Protein AF-A0A7S0TCK1-F1 (afdb_monomer_lite)

Secondary structure (DSSP, 8-state):
-HHHHHHHHHHHHHHHHHHHHHHHHHHHH-GGGGGGSPPHHHHHHHHHHHHHH--TTHHHHHHHHHHHHHHHHHTT-GGG---HHHHHHHHHHHHHHT-TTHHHHHHHHHHHHHHHHHHS--GGGPPPHHHHHHHH--

InterPro domains:
  IPR011990 Tetratricopeptide-like helical domain superfamily [G3DSA:1.25.40.10] (6-138)

Structure (mmCIF, N/CA/C/O backbone):
data_AF-A0A7S0TCK1-F1
#
_entry.id   AF-A0A7S0TCK1-F1
#
loop_
_atom_site.group_PDB
_atom_site.id
_atom_site.type_symbol
_atom_site.label_atom_id
_atom_site.label_alt_id
_atom_site.label_comp_id
_atom_site.label_asym_id
_atom_site.label_entity_id
_atom_site.label_seq_id
_atom_site.pdbx_PDB_ins_code
_atom_site.Cartn_x
_atom_site.Cartn_y
_atom_site.Cartn_z
_atom_site.occupancy
_atom_site.B_iso_or_equiv
_atom_site.auth_seq_id
_atom_site.auth_comp_id
_atom_site.auth_asym_id
_atom_site.auth_atom_id
_atom_site.pdbx_PDB_model_num
ATOM 1 N N . VAL A 1 1 ? -27.713 -9.469 -0.035 1.00 51.41 1 VAL A N 1
ATOM 2 C CA . VAL A 1 1 ? -26.956 -9.209 -1.292 1.00 51.41 1 VAL A CA 1
ATOM 3 C C . VAL A 1 1 ? -25.581 -8.540 -1.059 1.00 51.41 1 VAL A C 1
ATOM 5 O O . VAL A 1 1 ? -24.921 -8.170 -2.016 1.00 51.41 1 VAL A O 1
ATOM 8 N N . ALA A 1 2 ? -25.085 -8.403 0.183 1.00 48.12 2 ALA A N 1
ATOM 9 C CA . ALA A 1 2 ? -23.776 -7.771 0.441 1.00 48.12 2 ALA A CA 1
ATOM 10 C C . ALA A 1 2 ? -22.566 -8.713 0.235 1.00 48.12 2 ALA A C 1
ATOM 12 O O . ALA A 1 2 ? -21.489 -8.255 -0.130 1.00 48.12 2 ALA A O 1
ATOM 13 N N . TRP A 1 3 ? -22.756 -10.026 0.412 1.00 53.38 3 TRP A N 1
ATOM 14 C CA . TRP A 1 3 ? -21.682 -11.029 0.360 1.00 53.38 3 TRP A CA 1
ATOM 15 C C . TRP A 1 3 ? -21.070 -11.244 -1.033 1.00 53.38 3 TRP A C 1
ATOM 17 O O . TRP A 1 3 ? -19.896 -11.586 -1.134 1.00 53.38 3 TRP A O 1
ATOM 27 N N . THR A 1 4 ? -21.832 -11.014 -2.106 1.00 59.44 4 THR A N 1
ATOM 28 C CA . THR A 1 4 ? -21.348 -11.182 -3.487 1.00 59.44 4 THR A CA 1
ATOM 29 C C . THR A 1 4 ? -20.381 -10.067 -3.879 1.00 59.44 4 THR A C 1
ATOM 31 O O . THR A 1 4 ? -19.277 -10.348 -4.330 1.00 59.44 4 THR A O 1
ATOM 34 N N . LYS A 1 5 ? -20.721 -8.808 -3.565 1.00 65.69 5 LYS A N 1
ATOM 35 C CA . LYS A 1 5 ? -19.874 -7.643 -3.875 1.00 65.69 5 LYS A CA 1
ATOM 36 C C . LYS A 1 5 ? -18.496 -7.702 -3.210 1.00 65.69 5 LYS A C 1
ATOM 38 O O . LYS A 1 5 ? -17.513 -7.343 -3.847 1.00 65.69 5 LYS A O 1
ATOM 43 N N . THR A 1 6 ? -18.408 -8.156 -1.957 1.00 68.25 6 THR A N 1
ATOM 44 C CA . THR A 1 6 ? -17.116 -8.272 -1.255 1.00 68.25 6 THR A CA 1
ATOM 45 C C . THR A 1 6 ? -16.250 -9.376 -1.859 1.00 68.25 6 THR A C 1
ATOM 47 O O . THR A 1 6 ? -15.056 -9.180 -2.065 1.00 68.25 6 THR A O 1
ATOM 50 N N . LYS A 1 7 ? -16.849 -10.527 -2.192 1.00 73.38 7 LYS A N 1
ATOM 51 C CA . LYS A 1 7 ? -16.124 -11.651 -2.794 1.00 73.38 7 LYS A CA 1
ATOM 52 C C . LYS A 1 7 ? -15.538 -11.271 -4.155 1.00 73.38 7 LYS A C 1
ATOM 54 O O . LYS A 1 7 ? -14.372 -11.558 -4.411 1.00 73.38 7 LYS A O 1
ATOM 59 N N . ASP A 1 8 ? -16.302 -10.547 -4.969 1.00 80.38 8 ASP A N 1
ATOM 60 C CA . ASP A 1 8 ? -15.846 -10.063 -6.276 1.00 80.38 8 ASP A CA 1
ATOM 61 C C . ASP A 1 8 ? -14.680 -9.066 -6.150 1.00 80.38 8 ASP A C 1
ATOM 63 O O . ASP A 1 8 ? -13.751 -9.092 -6.954 1.00 80.38 8 ASP A O 1
ATOM 67 N N . GLN A 1 9 ? -14.678 -8.217 -5.116 1.00 81.38 9 GLN A N 1
ATOM 68 C CA . GLN A 1 9 ? -13.601 -7.250 -4.864 1.00 81.38 9 GLN A CA 1
ATOM 69 C C . GLN A 1 9 ? -12.296 -7.909 -4.402 1.00 81.38 9 GLN A C 1
ATOM 71 O O . GLN A 1 9 ? -11.219 -7.456 -4.790 1.00 81.38 9 GLN A O 1
ATOM 76 N N . ILE A 1 10 ? -12.377 -8.979 -3.606 1.00 84.25 10 ILE A N 1
ATOM 77 C CA . ILE A 1 10 ? -11.204 -9.767 -3.199 1.00 84.25 10 ILE A CA 1
ATOM 78 C C . ILE A 1 10 ? -10.579 -10.437 -4.421 1.00 84.25 10 ILE A C 1
ATOM 80 O O . ILE A 1 10 ? -9.390 -10.259 -4.679 1.00 84.25 10 ILE A O 1
ATOM 84 N N . VAL A 1 11 ? -11.396 -11.123 -5.226 1.00 86.69 11 VAL A N 1
ATOM 85 C CA . VAL A 1 11 ? -10.931 -11.777 -6.457 1.00 86.69 11 VAL A CA 1
ATOM 86 C C . VAL A 1 11 ? -10.339 -10.751 -7.426 1.00 86.69 11 VAL A C 1
ATOM 88 O O . VAL A 1 11 ? -9.285 -10.989 -8.010 1.00 86.69 11 VAL A O 1
ATOM 91 N N . ALA A 1 12 ? -10.959 -9.577 -7.566 1.00 86.75 12 ALA A N 1
ATOM 92 C CA . ALA A 1 12 ? -10.430 -8.509 -8.409 1.00 86.75 12 ALA A CA 1
ATOM 93 C C . ALA A 1 12 ? -9.050 -8.009 -7.943 1.00 86.75 12 ALA A C 1
ATOM 95 O O . ALA A 1 12 ? -8.183 -7.756 -8.783 1.00 86.75 12 ALA A O 1
ATOM 96 N N . ALA A 1 13 ? -8.819 -7.886 -6.632 1.00 88.31 13 ALA A N 1
ATOM 97 C CA . ALA A 1 13 ? -7.524 -7.477 -6.088 1.00 88.31 13 ALA A CA 1
ATOM 98 C C . ALA A 1 13 ? -6.433 -8.527 -6.340 1.00 88.31 13 ALA A C 1
ATOM 100 O O . ALA A 1 13 ? -5.355 -8.186 -6.827 1.00 88.31 13 ALA A O 1
ATOM 101 N N . GLU A 1 14 ? -6.733 -9.807 -6.112 1.00 89.25 14 GLU A N 1
ATOM 102 C CA . GLU A 1 14 ? -5.805 -10.906 -6.402 1.00 89.25 14 GLU A CA 1
ATOM 103 C C . GLU A 1 14 ? -5.458 -10.995 -7.890 1.00 89.25 14 GLU A C 1
ATOM 105 O O . GLU A 1 14 ? -4.298 -11.189 -8.254 1.00 89.25 14 GLU A O 1
ATOM 110 N N . MET A 1 15 ? -6.446 -10.826 -8.770 1.00 87.88 15 MET A N 1
ATOM 111 C CA . MET A 1 15 ? -6.217 -10.822 -10.215 1.00 87.88 15 MET A CA 1
ATOM 112 C C . MET A 1 15 ? -5.370 -9.626 -10.646 1.00 87.88 15 MET A C 1
ATOM 114 O O . MET A 1 15 ? -4.461 -9.784 -11.458 1.00 87.88 15 MET A O 1
ATOM 118 N N . SER A 1 16 ? -5.618 -8.448 -10.072 1.00 88.50 16 SER A N 1
ATOM 119 C CA . SER A 1 16 ? -4.821 -7.247 -10.344 1.00 88.50 16 SER A CA 1
ATOM 120 C C . SER A 1 16 ? -3.358 -7.445 -9.933 1.00 88.50 16 SER A C 1
ATOM 122 O O . SER A 1 16 ? -2.459 -7.100 -10.697 1.00 88.50 16 SER A O 1
ATOM 124 N N . GLN A 1 17 ? -3.117 -8.073 -8.777 1.00 87.88 17 GLN A N 1
ATOM 125 C CA . GLN A 1 17 ? -1.775 -8.446 -8.329 1.00 87.88 17 GLN A CA 1
ATOM 126 C C . GLN A 1 17 ? -1.105 -9.425 -9.301 1.00 87.88 17 GLN A C 1
ATOM 128 O O . GLN A 1 17 ? 0.012 -9.179 -9.739 1.00 87.88 17 GLN A O 1
ATOM 133 N N . LYS A 1 18 ? -1.800 -10.494 -9.711 1.00 89.50 18 LYS A N 1
ATOM 134 C CA . LYS A 1 18 ? -1.259 -11.477 -10.667 1.00 89.50 18 LYS A CA 1
ATOM 135 C C . LYS A 1 18 ? -0.876 -10.850 -12.005 1.00 89.50 18 LYS A C 1
ATOM 137 O O . LYS A 1 18 ? 0.119 -11.249 -12.604 1.00 89.50 18 LYS A O 1
ATOM 142 N N . VAL A 1 19 ? -1.665 -9.889 -12.487 1.00 88.75 19 VAL A N 1
ATOM 143 C CA . VAL A 1 19 ? -1.348 -9.152 -13.718 1.00 88.75 19 VAL A CA 1
ATOM 144 C C . VAL A 1 19 ? -0.067 -8.341 -13.537 1.00 88.75 19 VAL A C 1
ATOM 146 O O . VAL A 1 19 ? 0.794 -8.388 -14.411 1.00 88.75 19 VAL A O 1
ATOM 149 N N . LEU A 1 20 ? 0.092 -7.656 -12.402 1.00 87.25 20 LEU A N 1
ATOM 150 C CA . LEU A 1 2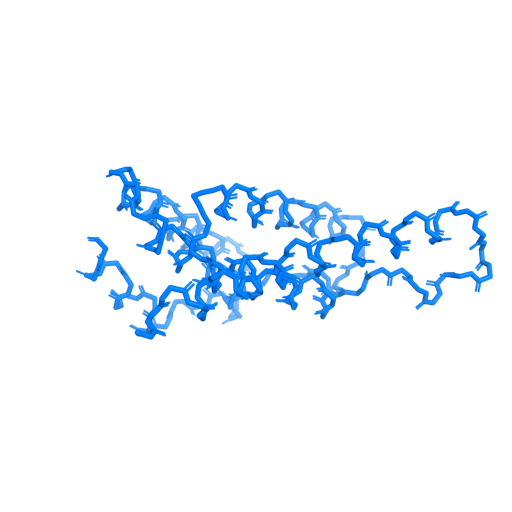0 ? 1.305 -6.900 -12.091 1.00 87.25 20 LEU A CA 1
ATOM 151 C C . LEU A 1 20 ? 2.537 -7.810 -12.014 1.00 87.25 20 LEU A C 1
ATOM 153 O O . LEU A 1 20 ? 3.539 -7.536 -12.669 1.00 87.25 20 LEU A O 1
ATOM 157 N N . ASP A 1 21 ? 2.434 -8.929 -11.298 1.00 87.75 21 ASP A N 1
ATOM 158 C CA . ASP A 1 21 ? 3.519 -9.906 -11.169 1.00 87.75 21 ASP A CA 1
ATOM 159 C C . ASP A 1 21 ? 3.911 -10.471 -12.544 1.00 87.75 21 ASP A C 1
ATOM 161 O O . ASP A 1 21 ? 5.092 -10.629 -12.858 1.00 87.75 21 ASP A O 1
ATOM 165 N N . ARG A 1 22 ? 2.921 -10.716 -13.415 1.00 86.81 22 ARG A N 1
ATOM 166 C CA . ARG A 1 22 ? 3.165 -11.178 -14.783 1.00 86.81 22 ARG A CA 1
ATOM 167 C C . ARG A 1 22 ? 3.838 -10.115 -15.647 1.00 86.81 22 ARG A C 1
ATOM 169 O O . ARG A 1 22 ? 4.690 -10.468 -16.456 1.00 86.81 22 ARG A O 1
ATOM 176 N N . MET A 1 23 ? 3.482 -8.841 -15.486 1.00 84.75 23 MET A N 1
ATOM 177 C CA . MET A 1 23 ? 4.153 -7.734 -16.176 1.00 84.75 23 MET A CA 1
ATOM 178 C C . MET A 1 23 ? 5.625 -7.632 -15.760 1.00 84.75 23 MET A C 1
ATOM 180 O O . MET A 1 23 ? 6.488 -7.500 -16.626 1.00 84.75 23 MET A O 1
ATOM 184 N N . VAL A 1 24 ? 5.925 -7.774 -14.464 1.00 85.00 24 VAL A N 1
ATOM 185 C CA . VAL A 1 24 ? 7.307 -7.806 -13.954 1.00 85.00 24 VAL A CA 1
ATOM 186 C C . VAL A 1 24 ? 8.081 -8.990 -14.543 1.00 85.00 24 VAL A C 1
ATOM 188 O O . VAL A 1 24 ? 9.149 -8.797 -15.120 1.00 85.00 24 VAL A O 1
ATOM 191 N N . ASP A 1 25 ? 7.528 -10.201 -14.464 1.00 86.69 25 ASP A N 1
ATOM 192 C CA . ASP A 1 25 ? 8.153 -11.427 -14.982 1.00 86.69 25 ASP A CA 1
ATOM 193 C C . ASP A 1 25 ? 8.446 -11.342 -16.488 1.00 86.69 25 ASP A C 1
ATOM 195 O O . ASP A 1 25 ? 9.548 -11.669 -16.923 1.00 86.69 25 ASP A O 1
ATOM 199 N N . LEU A 1 26 ? 7.502 -10.845 -17.293 1.00 83.62 26 LEU A N 1
ATOM 200 C CA . LEU A 1 26 ? 7.714 -10.664 -18.732 1.00 83.62 26 LEU A CA 1
ATOM 201 C C . LEU A 1 26 ? 8.773 -9.600 -19.035 1.00 83.62 26 LEU A C 1
ATOM 203 O O . LEU A 1 26 ? 9.569 -9.794 -19.950 1.00 83.62 26 LEU A O 1
ATOM 207 N N . SER A 1 27 ? 8.816 -8.517 -18.254 1.00 81.75 27 SER A N 1
ATOM 208 C CA . SER A 1 27 ? 9.802 -7.449 -18.441 1.00 81.75 27 SER A CA 1
ATOM 209 C C . SER A 1 27 ? 11.242 -7.900 -18.170 1.00 81.75 27 SER A C 1
ATOM 211 O O . SER A 1 27 ? 12.163 -7.380 -18.789 1.00 81.75 27 SER A O 1
ATOM 213 N N . HIS A 1 28 ? 11.443 -8.884 -17.287 1.00 77.88 28 HIS A N 1
ATOM 214 C CA . HIS A 1 28 ? 12.767 -9.440 -16.992 1.00 77.88 28 HIS A CA 1
ATOM 215 C C . HIS A 1 28 ? 13.213 -10.531 -17.975 1.00 77.88 28 HIS A C 1
ATOM 217 O O . HIS A 1 28 ? 14.402 -10.832 -18.045 1.00 77.88 28 HIS A O 1
ATOM 223 N N . ARG A 1 29 ? 12.282 -11.150 -18.712 1.00 80.88 29 ARG A N 1
ATOM 224 C CA . ARG A 1 29 ? 12.586 -12.258 -19.632 1.00 80.88 29 ARG A CA 1
ATOM 225 C C . ARG A 1 29 ? 13.106 -11.802 -20.989 1.00 80.88 29 ARG A C 1
ATOM 227 O O . ARG A 1 29 ? 13.919 -12.510 -21.573 1.00 80.88 29 ARG A O 1
ATOM 234 N N . ASP A 1 30 ? 12.610 -10.682 -21.508 1.00 74.69 30 ASP A N 1
ATOM 235 C CA . ASP A 1 30 ? 12.930 -10.228 -22.863 1.00 74.69 30 ASP A CA 1
ATOM 236 C C . ASP A 1 30 ? 12.980 -8.697 -22.926 1.00 74.69 30 ASP A C 1
ATOM 238 O O . ASP A 1 30 ? 12.031 -8.007 -22.542 1.00 74.69 30 ASP A O 1
ATOM 242 N N . ASP A 1 31 ? 14.077 -8.161 -23.464 1.00 72.44 31 ASP A N 1
ATOM 243 C CA . ASP A 1 31 ? 14.282 -6.720 -23.650 1.00 72.44 31 ASP A CA 1
ATOM 244 C C . ASP A 1 31 ? 13.262 -6.121 -24.646 1.00 72.44 31 ASP A C 1
ATOM 246 O O . ASP A 1 31 ? 12.956 -4.925 -24.592 1.00 72.44 31 ASP A O 1
ATOM 250 N N . SER A 1 32 ? 12.648 -6.959 -25.494 1.00 72.12 32 SER A N 1
ATOM 251 C CA . SER A 1 32 ? 11.537 -6.601 -26.390 1.00 72.12 32 SER A CA 1
ATOM 252 C C . SER A 1 32 ? 10.282 -6.148 -25.629 1.00 72.12 32 SER A C 1
ATOM 254 O O . SER A 1 32 ? 9.468 -5.385 -26.155 1.00 72.12 32 SER A O 1
ATOM 256 N N . TYR A 1 33 ? 10.134 -6.568 -24.367 1.00 66.88 33 TYR A N 1
ATOM 257 C CA . TYR A 1 33 ? 9.024 -6.210 -23.481 1.00 66.88 33 TYR A CA 1
ATOM 258 C C . TYR A 1 33 ? 9.378 -5.109 -22.480 1.00 66.88 33 TYR A C 1
ATOM 260 O O . TYR A 1 33 ? 8.633 -4.894 -21.525 1.00 66.88 33 TYR A O 1
ATOM 268 N N . ARG A 1 34 ? 10.445 -4.330 -22.706 1.00 64.62 34 ARG A N 1
ATOM 269 C CA . ARG A 1 34 ? 10.753 -3.141 -21.883 1.00 64.62 34 ARG A CA 1
ATOM 270 C C . ARG A 1 34 ? 9.568 -2.186 -21.718 1.00 64.62 34 ARG A C 1
ATOM 272 O O . ARG A 1 34 ? 9.406 -1.590 -20.658 1.00 64.62 34 ARG A O 1
ATOM 279 N N . ASN A 1 35 ? 8.703 -2.093 -22.729 1.00 68.56 35 ASN A N 1
ATOM 280 C CA . ASN A 1 35 ? 7.483 -1.278 -22.691 1.00 68.56 35 ASN A CA 1
ATOM 281 C C . ASN A 1 35 ? 6.366 -1.855 -21.797 1.00 68.56 35 ASN A C 1
ATOM 283 O O . ASN A 1 35 ? 5.407 -1.148 -21.501 1.00 68.56 35 ASN A O 1
ATOM 287 N N . LEU A 1 36 ? 6.465 -3.123 -21.384 1.00 71.75 36 LEU A N 1
ATOM 288 C CA . LEU A 1 36 ? 5.550 -3.783 -20.444 1.00 71.75 36 LEU A CA 1
ATOM 289 C C . LEU A 1 36 ? 6.019 -3.682 -18.988 1.00 71.75 36 LEU A C 1
ATOM 291 O O . LEU A 1 36 ? 5.330 -4.196 -18.104 1.00 71.75 36 LEU A O 1
ATOM 295 N N . ARG A 1 37 ? 7.158 -3.026 -18.718 1.00 75.38 37 ARG A N 1
ATOM 296 C CA . ARG A 1 37 ? 7.583 -2.739 -17.346 1.00 75.38 37 ARG A CA 1
ATOM 297 C C . ARG A 1 37 ? 6.441 -2.007 -16.623 1.00 75.38 37 ARG A C 1
ATOM 299 O O . ARG A 1 37 ? 5.921 -1.034 -17.176 1.00 75.38 37 ARG A O 1
ATOM 306 N N . PRO A 1 38 ? 6.031 -2.455 -15.423 1.00 78.31 38 PRO A N 1
ATOM 307 C CA . PRO A 1 38 ? 4.940 -1.806 -14.720 1.00 78.31 38 PRO A CA 1
ATOM 308 C C . PRO A 1 38 ? 5.255 -0.339 -14.466 1.00 78.31 38 PRO A C 1
ATOM 310 O O . PRO A 1 38 ? 6.315 -0.002 -13.943 1.00 78.31 38 PRO A O 1
ATOM 313 N N . ASP A 1 39 ? 4.321 0.525 -14.844 1.00 82.62 39 ASP A N 1
ATOM 314 C CA . ASP A 1 39 ? 4.403 1.951 -14.583 1.00 82.62 39 ASP A CA 1
ATOM 315 C C . ASP A 1 39 ? 3.745 2.295 -13.241 1.00 82.62 39 ASP A C 1
ATOM 317 O O . ASP A 1 39 ? 3.057 1.482 -12.616 1.00 82.62 39 ASP A O 1
ATOM 321 N N . ALA A 1 40 ? 3.917 3.541 -12.799 1.00 83.88 40 ALA A N 1
ATOM 322 C CA . ALA A 1 40 ? 3.286 4.026 -11.575 1.00 83.88 40 ALA A CA 1
ATOM 323 C C . ALA A 1 40 ? 1.757 3.841 -11.582 1.00 83.88 40 ALA A C 1
ATOM 325 O O . ALA A 1 40 ? 1.164 3.544 -10.548 1.00 83.88 40 ALA A O 1
ATOM 326 N N . LYS A 1 41 ? 1.117 3.942 -12.757 1.00 84.12 41 LYS A N 1
ATOM 327 C CA . LYS A 1 41 ? -0.333 3.759 -12.903 1.00 84.12 41 LYS A CA 1
ATOM 328 C C . LYS A 1 41 ? -0.760 2.310 -12.675 1.00 84.12 41 LYS A C 1
ATOM 330 O O . LYS A 1 41 ? -1.837 2.089 -12.124 1.00 84.12 41 LYS A O 1
ATOM 335 N N . ALA A 1 42 ? 0.031 1.330 -13.107 1.00 86.12 42 ALA A N 1
ATOM 336 C CA . ALA A 1 42 ? -0.228 -0.082 -12.858 1.00 86.12 42 ALA A CA 1
ATOM 337 C C . ALA A 1 42 ? -0.236 -0.355 -11.351 1.00 86.12 42 ALA A C 1
ATOM 339 O O . ALA A 1 42 ? -1.222 -0.886 -10.840 1.00 86.12 42 ALA A O 1
ATOM 340 N N . TYR A 1 43 ? 0.786 0.114 -10.630 1.00 87.88 43 TYR A N 1
ATOM 341 C CA . TYR A 1 43 ? 0.831 0.031 -9.168 1.00 87.88 43 TYR A CA 1
ATOM 342 C C . TYR A 1 43 ? -0.355 0.737 -8.504 1.00 87.88 43 TYR A C 1
ATOM 344 O O . TYR A 1 43 ? -1.029 0.136 -7.668 1.00 87.88 43 TYR A O 1
ATOM 352 N N . ASP A 1 44 ? -0.671 1.969 -8.917 1.00 88.06 44 ASP A N 1
ATOM 353 C CA . ASP A 1 44 ? -1.792 2.739 -8.363 1.00 88.06 44 ASP A CA 1
ATOM 354 C C . ASP A 1 44 ? -3.125 1.981 -8.496 1.00 88.06 44 ASP A C 1
ATOM 356 O O . ASP A 1 44 ? -3.941 1.972 -7.570 1.00 88.06 44 ASP A O 1
ATOM 360 N N . LYS A 1 45 ? -3.344 1.293 -9.625 1.00 88.81 45 LYS A N 1
ATOM 361 C CA . LYS A 1 45 ? -4.537 0.461 -9.834 1.00 88.81 45 LYS A CA 1
ATOM 362 C C . LYS A 1 45 ? -4.574 -0.749 -8.905 1.00 88.81 45 LYS A C 1
ATOM 364 O O . LYS A 1 45 ? -5.637 -1.039 -8.358 1.00 88.81 45 LYS A O 1
ATOM 369 N N . VAL A 1 46 ? -3.450 -1.442 -8.716 1.00 90.88 46 VAL A N 1
ATOM 370 C CA . VAL A 1 46 ? -3.380 -2.604 -7.815 1.00 90.88 46 VAL A CA 1
ATOM 371 C C . VAL A 1 46 ? -3.598 -2.176 -6.362 1.00 90.88 46 VAL A C 1
ATOM 373 O O . VAL A 1 46 ? -4.401 -2.788 -5.659 1.00 90.88 46 VAL A O 1
ATOM 376 N N . ILE A 1 47 ? -2.982 -1.073 -5.933 1.00 91.19 47 ILE A N 1
ATOM 377 C CA . ILE A 1 47 ? -3.184 -0.484 -4.601 1.00 91.19 47 ILE A CA 1
ATOM 378 C C . ILE A 1 47 ? -4.658 -0.118 -4.384 1.00 91.19 47 ILE A C 1
ATOM 380 O O . ILE A 1 47 ? -5.228 -0.430 -3.338 1.00 91.19 47 ILE A O 1
ATOM 384 N N . LEU A 1 48 ? -5.304 0.497 -5.379 1.00 90.38 48 LEU A N 1
ATOM 385 C CA . LEU A 1 48 ? -6.727 0.835 -5.314 1.00 90.38 48 LEU A CA 1
ATOM 386 C C . LEU A 1 48 ? -7.627 -0.409 -5.244 1.00 90.38 48 LEU A C 1
ATOM 388 O O . LEU A 1 48 ? -8.668 -0.384 -4.585 1.00 90.38 48 LEU A O 1
ATOM 392 N N . ALA A 1 49 ? -7.260 -1.491 -5.932 1.00 91.19 49 ALA A N 1
ATOM 393 C CA . ALA A 1 49 ? -7.994 -2.750 -5.863 1.00 91.19 49 ALA A CA 1
ATOM 394 C C . ALA A 1 49 ? -7.888 -3.368 -4.460 1.00 91.19 49 ALA A C 1
ATOM 396 O O . ALA A 1 49 ? -8.910 -3.728 -3.871 1.00 91.19 49 ALA A O 1
ATOM 397 N N . TRP A 1 50 ? -6.684 -3.399 -3.879 1.00 91.69 50 TRP A N 1
ATOM 398 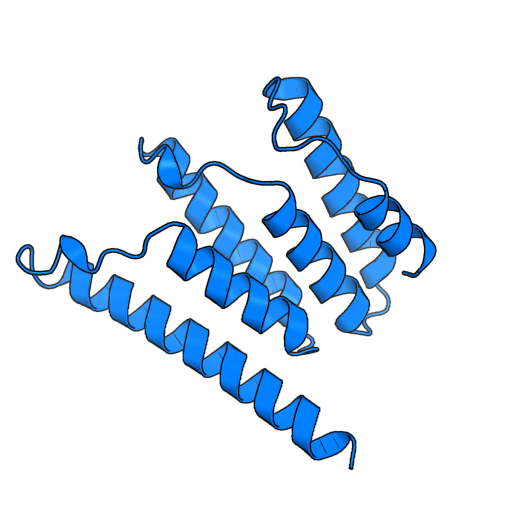C CA . TRP A 1 50 ? -6.466 -3.863 -2.507 1.00 91.69 50 TRP A CA 1
ATOM 399 C C . TRP A 1 50 ? -7.172 -2.989 -1.465 1.00 91.69 50 TRP A C 1
ATOM 401 O O . TRP A 1 50 ? -7.808 -3.526 -0.564 1.00 91.69 50 TRP A O 1
ATOM 411 N N . SER A 1 51 ? -7.172 -1.659 -1.606 1.00 90.62 51 SER A N 1
ATOM 412 C CA . SER A 1 51 ? -7.845 -0.774 -0.638 1.00 90.62 51 SER A CA 1
ATOM 413 C C . SER A 1 51 ? -9.368 -0.953 -0.612 1.00 90.62 51 SER A C 1
ATOM 415 O O . SER A 1 51 ? -10.040 -0.577 0.356 1.00 90.62 51 SER A O 1
ATOM 417 N N . ARG A 1 52 ? -9.937 -1.540 -1.670 1.00 88.31 52 ARG A N 1
ATOM 418 C CA . ARG A 1 52 ? -11.367 -1.849 -1.797 1.00 88.31 52 ARG A CA 1
ATOM 419 C C . ARG A 1 52 ? -11.716 -3.290 -1.444 1.00 88.31 52 ARG A C 1
ATOM 421 O O . ARG A 1 52 ? -12.889 -3.547 -1.198 1.00 88.31 52 ARG A O 1
ATOM 428 N N . SER A 1 53 ? -10.751 -4.206 -1.393 1.00 86.06 53 SER A N 1
ATOM 429 C CA . SER A 1 53 ? -11.018 -5.638 -1.214 1.00 86.06 53 SER A CA 1
ATOM 430 C C . SER A 1 53 ? -11.532 -6.007 0.176 1.00 86.06 53 SER A C 1
ATOM 432 O O . SER A 1 53 ? -12.113 -7.077 0.334 1.00 86.06 53 SER A O 1
ATOM 434 N N . ARG A 1 54 ? -11.331 -5.141 1.185 1.00 85.00 54 ARG A N 1
ATOM 435 C CA . ARG A 1 54 ? -11.609 -5.435 2.609 1.00 85.00 54 ARG A CA 1
ATOM 436 C C . ARG A 1 54 ? -10.908 -6.711 3.093 1.00 85.00 54 ARG A C 1
ATOM 438 O O . ARG A 1 54 ? -11.326 -7.326 4.070 1.00 85.00 54 ARG A O 1
ATOM 445 N N . HIS A 1 55 ? -9.867 -7.138 2.380 1.00 86.25 55 HIS A N 1
ATOM 446 C CA . HIS A 1 55 ? -9.116 -8.326 2.730 1.00 86.25 55 HIS A CA 1
ATOM 447 C C . HIS A 1 55 ? -8.251 -8.013 3.957 1.00 86.25 55 HIS A C 1
ATOM 449 O O . HIS A 1 55 ? -7.588 -6.973 3.956 1.00 86.25 55 HIS A O 1
ATOM 455 N N . PRO A 1 56 ? -8.187 -8.894 4.972 1.00 85.69 56 PRO A N 1
ATOM 456 C CA . PRO A 1 56 ? -7.384 -8.647 6.161 1.00 85.69 56 PRO A CA 1
ATOM 457 C C . PRO A 1 56 ? -5.943 -8.309 5.804 1.00 85.69 56 PRO A C 1
ATOM 459 O O . PRO A 1 56 ? -5.434 -7.327 6.314 1.00 85.69 56 PRO A O 1
ATOM 462 N N . SER A 1 57 ? -5.316 -9.055 4.889 1.00 88.12 57 SER A N 1
ATOM 463 C CA . SER A 1 57 ? -3.929 -8.837 4.433 1.00 88.12 57 SER A CA 1
ATOM 464 C C . SER A 1 57 ? -3.743 -7.727 3.383 1.00 88.12 57 SER A C 1
ATOM 466 O O . SER A 1 57 ? -2.676 -7.630 2.781 1.00 88.12 57 SER A O 1
ATOM 468 N N . ALA A 1 58 ? -4.785 -6.953 3.059 1.00 89.38 58 ALA A N 1
ATOM 469 C CA . ALA A 1 58 ? -4.671 -5.861 2.089 1.00 89.38 58 ALA A CA 1
ATOM 470 C C . ALA A 1 58 ? -3.649 -4.783 2.500 1.00 89.38 58 ALA A C 1
ATOM 472 O O . ALA A 1 58 ? -2.896 -4.355 1.622 1.00 89.38 58 ALA A O 1
ATOM 473 N N . PRO A 1 59 ? -3.573 -4.352 3.776 1.00 90.62 59 PRO A N 1
ATOM 474 C CA . PRO A 1 59 ? -2.623 -3.324 4.185 1.00 90.62 59 PRO A CA 1
ATOM 475 C C . PRO A 1 59 ? -1.168 -3.731 3.949 1.00 90.62 59 PRO A C 1
ATOM 477 O O . PRO A 1 59 ? -0.422 -2.972 3.336 1.00 90.62 59 PRO A O 1
ATOM 480 N N . GLU A 1 60 ? -0.783 -4.957 4.307 1.00 91.88 60 GLU A N 1
ATOM 481 C CA . GLU A 1 60 ? 0.589 -5.445 4.124 1.00 91.88 60 GLU A CA 1
ATOM 482 C C . GLU A 1 60 ? 0.946 -5.603 2.645 1.00 91.88 60 GLU A C 1
ATOM 484 O O . GLU A 1 60 ? 2.074 -5.336 2.228 1.00 91.88 60 GLU A O 1
ATOM 489 N N . ARG A 1 61 ? -0.023 -6.007 1.814 1.00 91.00 61 ARG A N 1
ATOM 490 C CA . ARG A 1 61 ? 0.161 -6.053 0.356 1.00 91.00 61 ARG A CA 1
ATOM 491 C C . ARG A 1 61 ? 0.421 -4.659 -0.202 1.00 91.00 61 ARG A C 1
ATOM 493 O O . ARG A 1 61 ? 1.336 -4.498 -1.003 1.00 91.00 61 ARG A O 1
ATOM 500 N N . ILE A 1 62 ? -0.345 -3.659 0.233 1.00 91.81 62 ILE A N 1
ATOM 501 C CA . ILE A 1 62 ? -0.153 -2.270 -0.195 1.00 91.81 62 ILE A CA 1
ATOM 502 C C . ILE A 1 62 ? 1.190 -1.730 0.304 1.00 91.81 62 ILE A C 1
ATOM 504 O O . ILE A 1 62 ? 1.907 -1.138 -0.494 1.00 91.81 62 ILE A O 1
ATOM 508 N N . GLN A 1 63 ? 1.567 -1.967 1.564 1.00 90.50 63 GLN A N 1
ATOM 509 C CA . GLN A 1 63 ? 2.870 -1.557 2.107 1.00 90.50 63 GLN A CA 1
ATOM 510 C C . GLN A 1 63 ? 4.026 -2.111 1.271 1.00 90.50 63 GLN A C 1
ATOM 512 O O . GLN A 1 63 ? 4.878 -1.346 0.832 1.00 90.50 63 GLN A O 1
ATOM 517 N N . ASN A 1 64 ? 4.001 -3.408 0.954 1.00 90.88 64 ASN A N 1
ATOM 518 C CA . ASN A 1 64 ? 5.028 -4.030 0.116 1.00 90.88 64 ASN A CA 1
ATOM 519 C C . ASN A 1 64 ? 5.106 -3.406 -1.286 1.00 90.88 64 ASN A C 1
ATOM 521 O O . ASN A 1 64 ? 6.203 -3.199 -1.805 1.00 90.88 64 ASN A O 1
ATOM 525 N N . LEU A 1 65 ? 3.959 -3.085 -1.898 1.00 90.19 65 LEU A N 1
ATOM 526 C CA . LEU A 1 65 ? 3.923 -2.399 -3.192 1.00 90.19 65 LEU A CA 1
ATOM 527 C C . LEU A 1 65 ? 4.510 -0.987 -3.098 1.00 90.19 65 LEU A C 1
ATOM 529 O O . LEU A 1 65 ? 5.250 -0.586 -3.989 1.00 90.19 65 LEU A O 1
ATOM 533 N N . LEU A 1 66 ? 4.220 -0.243 -2.028 1.00 88.44 66 LEU A N 1
ATOM 534 C CA . LEU A 1 66 ? 4.780 1.095 -1.822 1.00 88.44 66 LEU A CA 1
ATOM 535 C C . LEU A 1 66 ? 6.291 1.060 -1.626 1.00 88.44 66 LEU A C 1
ATOM 537 O O . LEU A 1 66 ? 6.987 1.821 -2.291 1.00 88.44 66 LEU A O 1
ATOM 541 N N . SER A 1 67 ? 6.799 0.140 -0.807 1.00 87.56 67 SER A N 1
ATOM 542 C CA . SER A 1 67 ? 8.243 -0.033 -0.628 1.00 87.56 67 SER A CA 1
ATOM 543 C C . SER A 1 67 ? 8.939 -0.402 -1.939 1.00 87.56 67 SER A C 1
ATOM 545 O O . SER A 1 67 ? 10.031 0.085 -2.215 1.00 87.56 67 SER A O 1
ATOM 547 N N . GLU A 1 68 ? 8.310 -1.219 -2.788 1.00 86.38 68 GLU A N 1
ATOM 548 C CA . GLU A 1 68 ? 8.846 -1.509 -4.120 1.00 86.38 68 GLU A CA 1
ATOM 549 C C . GLU A 1 68 ? 8.888 -0.258 -5.008 1.00 86.38 68 GLU A C 1
ATOM 551 O O . GLU A 1 68 ? 9.900 0.001 -5.655 1.00 86.38 68 GLU A O 1
ATOM 556 N N . MET A 1 69 ? 7.833 0.561 -5.003 1.00 85.50 69 MET A N 1
ATOM 557 C CA . MET A 1 69 ? 7.821 1.821 -5.752 1.00 85.50 69 MET A CA 1
ATOM 558 C C . MET A 1 69 ? 8.888 2.806 -5.259 1.00 85.50 69 MET A C 1
ATOM 560 O O . MET A 1 69 ? 9.528 3.461 -6.080 1.00 85.50 69 MET A O 1
ATOM 564 N N . GLU A 1 70 ? 9.106 2.905 -3.947 1.00 83.56 70 GLU A N 1
ATOM 565 C CA . GLU A 1 70 ? 10.160 3.743 -3.364 1.00 83.56 70 GLU A CA 1
ATOM 566 C C . GLU A 1 70 ? 11.549 3.282 -3.820 1.00 83.56 70 GLU A C 1
ATOM 568 O O . GLU A 1 70 ? 12.322 4.094 -4.327 1.00 83.56 70 GLU A O 1
ATOM 573 N N . ARG A 1 71 ? 11.824 1.969 -3.791 1.00 84.12 71 ARG A N 1
ATOM 574 C CA . ARG A 1 71 ? 13.078 1.407 -4.327 1.00 84.12 71 ARG A CA 1
ATOM 575 C C . ARG A 1 71 ? 13.287 1.743 -5.803 1.00 84.12 71 ARG A C 1
ATOM 577 O O . ARG A 1 71 ? 14.402 2.055 -6.215 1.00 84.12 71 ARG A O 1
ATOM 584 N N . GLN A 1 72 ? 12.228 1.692 -6.611 1.00 79.81 72 GLN A N 1
ATOM 585 C CA . GLN A 1 72 ? 12.315 2.038 -8.033 1.00 79.81 72 GLN A CA 1
ATOM 586 C C . GLN A 1 72 ? 12.512 3.542 -8.267 1.00 79.81 72 GLN A C 1
ATOM 588 O O . GLN A 1 72 ? 13.210 3.924 -9.208 1.00 79.81 72 GLN A O 1
ATOM 593 N N . ASN A 1 73 ? 11.952 4.389 -7.402 1.00 80.88 73 ASN A N 1
ATOM 594 C CA . ASN A 1 73 ? 12.202 5.827 -7.419 1.00 80.88 73 ASN A CA 1
ATOM 595 C C . ASN A 1 73 ? 13.670 6.144 -7.094 1.00 80.88 73 ASN A C 1
ATOM 597 O O . ASN A 1 73 ? 14.294 6.925 -7.812 1.00 80.88 73 ASN A O 1
ATOM 601 N N . ASP A 1 74 ? 14.238 5.491 -6.079 1.00 78.25 74 ASP A N 1
ATOM 602 C CA . ASP A 1 74 ? 15.642 5.664 -5.682 1.00 78.25 74 ASP A CA 1
ATOM 603 C C . ASP A 1 74 ? 16.619 5.162 -6.757 1.00 78.25 74 ASP A C 1
ATOM 605 O O . ASP A 1 74 ? 17.693 5.729 -6.946 1.00 78.25 74 ASP A O 1
ATOM 609 N N . ALA A 1 75 ? 16.215 4.157 -7.540 1.00 79.12 75 ALA A N 1
ATOM 610 C CA . ALA A 1 75 ? 16.945 3.686 -8.718 1.00 79.12 75 ALA A CA 1
ATOM 611 C C . ALA A 1 75 ? 16.898 4.661 -9.921 1.00 79.12 75 ALA A C 1
ATOM 613 O O . ALA A 1 75 ? 17.430 4.349 -10.988 1.00 79.12 75 ALA A O 1
ATOM 614 N N . GLY A 1 76 ? 16.268 5.832 -9.773 1.00 72.38 76 GLY A N 1
ATOM 615 C CA . GLY A 1 76 ? 16.233 6.901 -10.772 1.00 72.38 76 GLY A CA 1
ATOM 616 C C . GLY A 1 76 ? 14.942 6.986 -11.592 1.00 72.38 76 GLY A C 1
ATOM 617 O O . GLY A 1 76 ? 14.830 7.869 -12.450 1.00 72.38 76 GLY A O 1
ATOM 618 N N . ASP A 1 77 ? 13.941 6.134 -11.337 1.00 70.38 77 ASP A N 1
ATOM 619 C CA . ASP A 1 77 ? 12.629 6.241 -11.985 1.00 70.38 77 ASP A CA 1
ATOM 620 C C . ASP A 1 77 ? 11.715 7.222 -11.236 1.00 70.38 77 ASP A C 1
ATOM 622 O O . ASP A 1 77 ? 10.832 6.857 -10.460 1.00 70.38 77 ASP A O 1
ATOM 626 N N . HIS A 1 78 ? 11.903 8.509 -11.524 1.00 66.88 78 HIS A N 1
ATOM 627 C CA . HIS A 1 78 ? 11.165 9.623 -10.920 1.00 66.88 78 HIS A CA 1
ATOM 628 C C . HIS A 1 78 ? 9.640 9.559 -11.142 1.00 66.88 78 HIS A C 1
ATOM 630 O O . HIS A 1 78 ? 8.891 10.320 -10.522 1.00 66.88 78 HIS A O 1
ATOM 636 N N . LYS A 1 79 ? 9.146 8.673 -12.021 1.00 69.25 79 LYS A N 1
ATOM 637 C CA . LYS A 1 79 ? 7.706 8.444 -12.207 1.00 69.25 79 LYS A CA 1
ATOM 638 C C . LYS A 1 79 ? 7.089 7.681 -11.032 1.00 69.25 79 LYS A C 1
ATOM 640 O O . LYS A 1 79 ? 5.879 7.771 -10.836 1.00 69.25 79 LYS A O 1
ATOM 645 N N . MET A 1 80 ? 7.900 6.985 -10.233 1.00 72.38 80 MET A N 1
ATOM 646 C CA . MET A 1 80 ? 7.462 6.204 -9.069 1.00 72.38 80 MET A CA 1
ATOM 647 C C . MET A 1 80 ? 7.348 7.023 -7.778 1.00 72.38 80 MET A C 1
ATOM 649 O O . MET A 1 80 ? 6.933 6.492 -6.749 1.00 72.38 80 MET A O 1
ATOM 653 N N . LYS A 1 81 ? 7.615 8.332 -7.836 1.00 71.44 81 LYS A N 1
ATOM 654 C CA . LYS A 1 81 ? 7.542 9.260 -6.702 1.00 71.44 81 LYS A CA 1
ATOM 655 C C . LYS A 1 81 ? 6.255 9.087 -5.876 1.00 71.44 81 LYS A C 1
ATOM 657 O O . LYS A 1 81 ? 5.176 9.038 -6.476 1.00 71.44 81 LYS A O 1
ATOM 662 N N . PRO A 1 82 ? 6.335 9.000 -4.534 1.00 69.50 82 PRO A N 1
ATOM 663 C CA . PRO A 1 82 ? 5.167 8.817 -3.677 1.00 69.50 82 PRO A CA 1
ATOM 664 C C . PRO A 1 82 ? 4.172 9.975 -3.824 1.00 69.50 82 PRO A C 1
ATOM 666 O O . PRO A 1 82 ? 4.555 11.144 -3.906 1.00 69.50 82 PRO A O 1
ATOM 669 N N . ILE A 1 83 ? 2.880 9.642 -3.842 1.00 82.06 83 ILE A N 1
ATOM 670 C CA . ILE A 1 83 ? 1.769 10.601 -3.918 1.00 82.06 83 ILE A CA 1
ATOM 671 C C . ILE A 1 83 ? 0.803 10.381 -2.756 1.00 82.06 83 ILE A C 1
ATOM 673 O O . ILE A 1 83 ? 0.649 9.255 -2.283 1.00 82.06 83 ILE A O 1
ATOM 677 N N . LEU A 1 84 ? 0.093 11.436 -2.350 1.00 83.94 84 LEU A N 1
ATOM 678 C CA . LEU A 1 84 ? -0.865 11.392 -1.241 1.00 83.94 84 LEU A CA 1
ATOM 679 C C . LEU A 1 84 ? -1.857 10.224 -1.346 1.00 83.94 84 LEU A C 1
ATOM 681 O O . LEU A 1 84 ? -2.0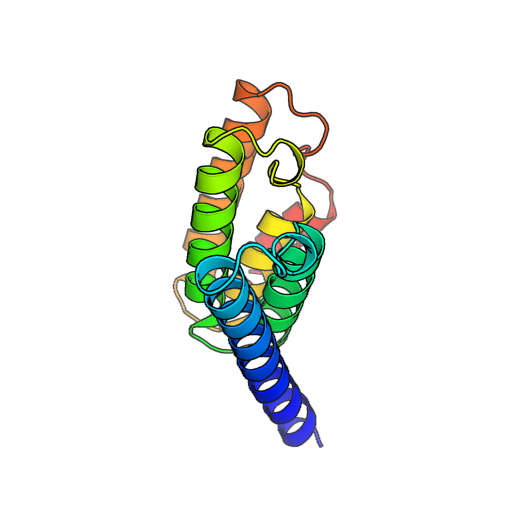47 9.477 -0.391 1.00 83.94 84 LEU A O 1
ATOM 685 N N . ALA A 1 85 ? -2.423 10.024 -2.541 1.00 85.94 85 ALA A N 1
ATOM 686 C CA . ALA A 1 85 ? -3.457 9.023 -2.796 1.00 85.94 85 ALA A CA 1
ATOM 687 C C . ALA A 1 85 ? -3.031 7.587 -2.438 1.00 85.94 85 ALA A C 1
ATOM 689 O O . ALA A 1 85 ? -3.870 6.762 -2.078 1.00 85.94 85 ALA A O 1
ATOM 690 N N . ARG A 1 86 ? -1.733 7.278 -2.515 1.00 87.62 86 ARG A N 1
ATOM 691 C CA . ARG A 1 86 ? -1.184 5.964 -2.167 1.00 87.62 86 ARG A CA 1
ATOM 692 C C . ARG A 1 86 ? -1.254 5.698 -0.664 1.00 87.62 86 ARG A C 1
ATOM 694 O O . ARG A 1 86 ? -1.763 4.657 -0.258 1.00 87.62 86 ARG A O 1
ATOM 701 N N . TYR A 1 87 ? -0.840 6.671 0.145 1.00 87.69 87 TYR A N 1
ATOM 702 C CA . TYR A 1 87 ? -0.954 6.613 1.604 1.00 87.69 87 TYR A CA 1
ATOM 703 C C . TYR A 1 87 ? -2.410 6.623 2.060 1.00 87.69 87 TYR A C 1
ATOM 705 O O . TYR A 1 87 ? -2.796 5.828 2.912 1.00 87.69 87 TYR A O 1
ATOM 713 N N . THR A 1 88 ? -3.254 7.436 1.419 1.00 89.94 88 THR A N 1
ATOM 714 C CA . THR A 1 88 ? -4.702 7.420 1.659 1.00 89.94 88 THR A CA 1
ATOM 715 C C . THR A 1 88 ? -5.293 6.030 1.419 1.00 89.94 88 THR A C 1
ATOM 717 O O . THR A 1 88 ? -6.063 5.535 2.236 1.00 89.94 88 THR A O 1
ATOM 720 N N . ASN A 1 89 ? -4.920 5.363 0.322 1.00 91.38 89 ASN A N 1
ATOM 721 C CA . ASN A 1 89 ? -5.382 4.006 0.033 1.00 91.38 89 ASN A CA 1
ATOM 722 C C . ASN A 1 89 ? -4.897 2.981 1.067 1.00 91.38 89 ASN A C 1
ATOM 724 O O . ASN A 1 89 ? -5.656 2.069 1.391 1.00 91.38 89 ASN A O 1
ATOM 728 N N . LEU A 1 90 ? -3.680 3.133 1.595 1.00 91.50 90 LEU A N 1
ATOM 729 C CA . LEU A 1 90 ? -3.169 2.286 2.671 1.00 91.50 90 LEU A CA 1
ATOM 730 C C . LEU A 1 90 ? -3.971 2.472 3.968 1.00 91.50 90 LEU A C 1
ATOM 732 O O . LEU A 1 90 ? -4.427 1.489 4.547 1.00 91.50 90 LEU A O 1
ATOM 736 N N . MET A 1 91 ? -4.221 3.716 4.382 1.00 90.81 91 MET A N 1
ATOM 737 C CA . MET A 1 91 ? -5.042 4.015 5.564 1.00 90.81 91 MET A CA 1
ATOM 738 C C . MET A 1 91 ? -6.468 3.463 5.412 1.00 90.81 91 MET A C 1
ATOM 740 O O . MET A 1 91 ? -6.996 2.827 6.320 1.00 90.81 91 MET A O 1
ATOM 744 N N . LEU A 1 92 ? -7.071 3.612 4.225 1.00 90.44 92 LEU A N 1
ATOM 745 C CA . LEU A 1 92 ? -8.377 3.020 3.916 1.00 90.44 92 LEU A CA 1
ATOM 746 C C . LEU A 1 92 ? -8.365 1.490 3.971 1.00 90.44 92 LEU A C 1
ATOM 748 O O . LEU A 1 92 ? -9.370 0.887 4.349 1.00 90.44 92 LEU A O 1
ATOM 752 N N . ALA A 1 93 ? -7.267 0.852 3.562 1.00 91.62 93 ALA A N 1
ATOM 753 C CA . ALA A 1 93 ? -7.129 -0.595 3.650 1.00 91.62 93 ALA A CA 1
ATOM 754 C C . ALA A 1 93 ? -7.072 -1.053 5.109 1.00 91.62 93 ALA A C 1
ATOM 756 O O . ALA A 1 93 ? -7.772 -2.002 5.458 1.00 91.62 93 ALA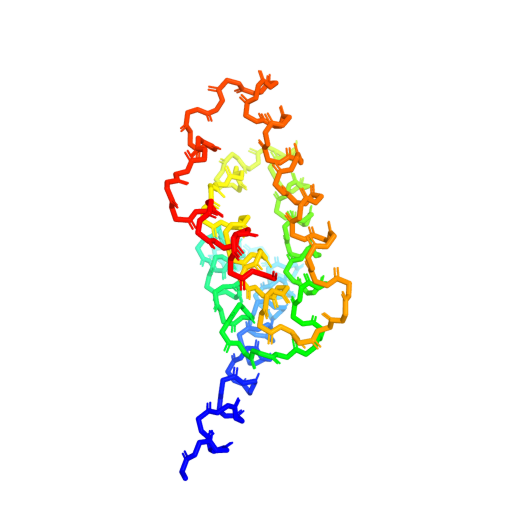 A O 1
ATOM 757 N N . TRP A 1 94 ? -6.318 -0.353 5.964 1.00 90.75 94 TRP A N 1
ATOM 758 C CA . TRP A 1 94 ? -6.286 -0.608 7.405 1.00 90.75 94 TRP A CA 1
ATOM 759 C C . TRP A 1 94 ? -7.664 -0.431 8.037 1.00 90.75 94 TRP A C 1
ATOM 761 O O . TRP A 1 94 ? -8.154 -1.362 8.675 1.00 90.75 94 TRP A O 1
ATOM 771 N N . GLN A 1 95 ? -8.344 0.683 7.765 1.00 89.50 95 GLN A N 1
ATOM 772 C CA . GLN A 1 95 ? -9.679 0.969 8.304 1.00 89.50 95 GLN A CA 1
ATOM 773 C C . GLN A 1 95 ? -10.691 -0.120 7.913 1.00 89.50 95 GLN A C 1
ATOM 775 O O . GLN A 1 95 ? -11.529 -0.548 8.701 1.00 89.50 95 GLN A O 1
ATOM 780 N N . 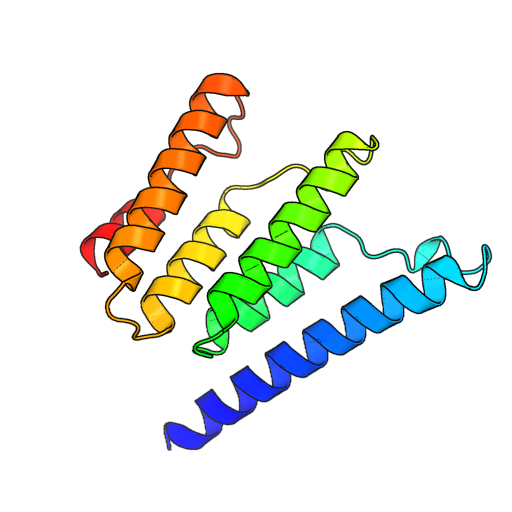ARG A 1 96 ? -10.602 -0.616 6.674 1.00 87.38 96 ARG A N 1
ATOM 781 C CA . ARG A 1 96 ? -11.501 -1.650 6.140 1.00 87.38 96 ARG A CA 1
ATOM 782 C C . ARG A 1 96 ? -11.086 -3.077 6.479 1.00 87.38 96 ARG A C 1
ATOM 784 O O . ARG A 1 96 ? -11.873 -3.985 6.220 1.00 87.38 96 ARG A O 1
ATOM 791 N N . SER A 1 97 ? -9.884 -3.282 7.014 1.00 85.81 97 SER A N 1
ATOM 792 C CA . SER A 1 97 ? -9.382 -4.606 7.392 1.00 85.81 97 SER A CA 1
ATOM 793 C C . SER A 1 97 ? -10.127 -5.189 8.596 1.00 85.81 97 SER A C 1
ATOM 795 O O . SER A 1 97 ? -10.131 -6.406 8.774 1.00 85.81 97 SER A O 1
ATOM 797 N N . GLY A 1 98 ? -10.759 -4.334 9.413 1.00 81.25 98 GLY A N 1
ATOM 798 C CA . GLY A 1 98 ? -11.475 -4.735 10.626 1.00 81.25 98 GLY A CA 1
ATOM 799 C C . GLY A 1 98 ? -10.566 -5.286 11.730 1.00 81.25 98 GLY A C 1
ATOM 800 O O . GLY A 1 98 ? -11.047 -5.977 12.628 1.00 81.25 98 GLY A O 1
ATOM 801 N N . ARG A 1 99 ? -9.254 -5.036 11.648 1.00 84.00 99 ARG A N 1
ATOM 802 C CA . ARG A 1 99 ? -8.272 -5.439 12.661 1.00 84.00 99 ARG A CA 1
ATOM 803 C C . ARG A 1 99 ? -8.315 -4.488 13.851 1.00 84.00 99 ARG A C 1
ATOM 805 O O . ARG A 1 99 ? -8.564 -3.306 13.681 1.00 84.00 99 ARG A O 1
ATOM 812 N N . LYS A 1 100 ? -8.018 -4.992 15.051 1.00 81.31 100 LYS A N 1
ATOM 813 C CA . LYS A 1 100 ? -7.992 -4.164 16.271 1.00 81.31 100 LYS A CA 1
ATOM 814 C C . LYS A 1 100 ? -6.883 -3.109 16.256 1.00 81.31 100 LYS A C 1
ATOM 816 O O . LYS A 1 100 ? -7.056 -2.049 16.833 1.00 81.31 100 LYS A O 1
ATOM 821 N N . GLU A 1 101 ? -5.782 -3.410 15.577 1.00 86.69 101 GLU A N 1
ATOM 822 C CA . GLU A 1 101 ? -4.601 -2.545 15.456 1.00 86.69 101 GLU A CA 1
ATOM 823 C C . GLU A 1 101 ? -4.745 -1.513 14.324 1.00 86.69 101 GLU A C 1
ATOM 825 O O . GLU A 1 101 ? -3.813 -0.766 14.046 1.00 86.69 101 GLU A O 1
ATOM 830 N N . SER A 1 102 ? -5.897 -1.456 13.635 1.00 85.50 102 SER A N 1
ATOM 831 C CA . SER A 1 102 ? -6.056 -0.573 12.477 1.00 85.50 102 SER A CA 1
ATOM 832 C C . SER A 1 102 ? -5.852 0.896 12.824 1.00 85.50 102 SER A C 1
ATOM 834 O O . SER A 1 102 ? -5.236 1.600 12.037 1.00 85.50 102 SER A O 1
ATOM 836 N N . ALA A 1 103 ? -6.346 1.360 13.974 1.00 87.06 103 ALA A N 1
ATOM 837 C CA . ALA A 1 103 ? -6.228 2.761 14.374 1.00 87.06 103 ALA A CA 1
ATOM 838 C C . ALA A 1 103 ? -4.762 3.174 14.607 1.00 87.06 103 ALA A C 1
ATOM 840 O O . ALA A 1 103 ? -4.321 4.191 14.070 1.00 87.06 103 ALA A O 1
ATOM 841 N N . ASP A 1 104 ? -3.994 2.347 15.324 1.00 89.44 104 ASP A N 1
ATOM 842 C CA . ASP A 1 104 ? -2.577 2.603 15.611 1.00 89.44 104 ASP A CA 1
ATOM 843 C C . ASP A 1 104 ? -1.743 2.629 14.319 1.00 89.44 104 ASP A C 1
ATOM 845 O O . ASP A 1 104 ? -0.9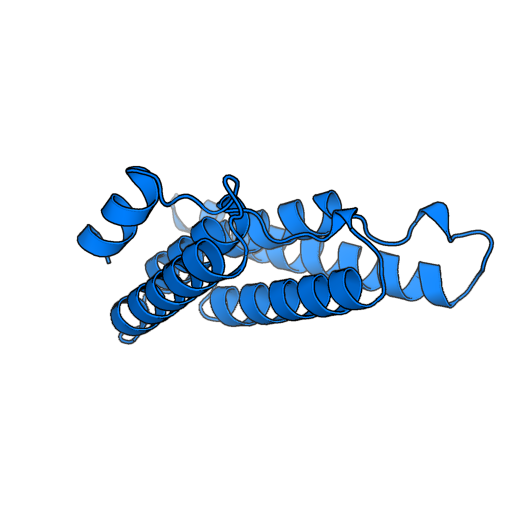50 3.543 14.091 1.00 89.44 104 ASP A O 1
ATOM 849 N N . GLU A 1 105 ? -1.988 1.680 13.413 1.00 90.19 105 GLU A N 1
ATOM 850 C CA . GLU A 1 105 ? -1.307 1.609 12.116 1.00 90.19 105 GLU A CA 1
ATOM 851 C C . GLU A 1 105 ? -1.677 2.783 11.198 1.00 90.19 105 GLU A C 1
ATOM 853 O O . GLU A 1 105 ? -0.821 3.347 10.513 1.00 90.19 105 GLU A O 1
ATOM 858 N N . ILE A 1 106 ? -2.946 3.207 11.189 1.00 89.38 106 ILE A N 1
ATOM 859 C CA . ILE A 1 106 ? -3.393 4.391 10.439 1.00 89.38 106 ILE A CA 1
ATOM 860 C C . ILE A 1 106 ? -2.681 5.644 10.960 1.00 89.38 106 ILE A C 1
ATOM 862 O O . ILE A 1 106 ? -2.222 6.457 10.150 1.00 89.38 106 ILE A O 1
ATOM 866 N N . GLN A 1 107 ? -2.545 5.788 12.281 1.00 89.19 107 GLN A N 1
ATOM 867 C CA . GLN A 1 107 ? -1.809 6.890 12.899 1.00 89.19 107 GLN A CA 1
ATOM 868 C C . GLN A 1 107 ? -0.326 6.852 12.515 1.00 89.19 107 GLN A C 1
ATOM 870 O O . GLN A 1 107 ? 0.220 7.863 12.078 1.00 89.19 107 GLN A O 1
ATOM 875 N N . GLN A 1 108 ? 0.314 5.683 12.567 1.00 90.25 108 GLN A N 1
ATOM 876 C CA . GLN A 1 108 ? 1.717 5.527 12.185 1.00 90.25 108 GLN A CA 1
ATOM 877 C C . GLN A 1 108 ? 1.963 5.876 10.706 1.00 90.25 108 GLN A C 1
ATOM 879 O O . GLN A 1 108 ? 2.946 6.547 10.366 1.00 90.25 108 GLN A O 1
ATOM 884 N N . VAL A 1 109 ? 1.059 5.469 9.809 1.00 89.44 109 VAL A N 1
ATOM 885 C CA . VAL A 1 109 ? 1.114 5.839 8.384 1.00 89.44 109 VAL A CA 1
ATOM 886 C C . VAL A 1 109 ? 0.960 7.351 8.209 1.00 89.44 109 VAL A C 1
ATOM 888 O O . VAL A 1 109 ? 1.669 7.954 7.398 1.00 89.44 109 VAL A O 1
ATOM 891 N N . PHE A 1 110 ? 0.072 7.983 8.976 1.00 88.31 110 PHE A N 1
ATOM 892 C CA . PHE A 1 110 ? -0.119 9.429 8.947 1.00 88.31 110 PHE A CA 1
ATOM 893 C C . PHE A 1 110 ? 1.115 10.196 9.441 1.00 88.31 110 PHE A C 1
ATOM 895 O O . PHE A 1 110 ? 1.552 11.141 8.782 1.00 88.31 110 PHE A O 1
ATOM 902 N N . ASP A 1 111 ? 1.719 9.768 10.546 1.00 88.62 111 ASP A N 1
ATOM 903 C CA . ASP A 1 111 ? 2.932 10.382 11.090 1.00 88.62 111 ASP A CA 1
ATOM 904 C C . ASP A 1 111 ? 4.092 10.270 10.092 1.00 88.62 111 ASP A C 1
ATOM 906 O O . ASP A 1 111 ? 4.798 11.247 9.821 1.00 88.62 111 ASP A O 1
ATOM 910 N N . THR A 1 112 ? 4.226 9.108 9.447 1.00 86.44 112 THR A N 1
ATOM 911 C CA . THR A 1 112 ? 5.200 8.887 8.367 1.00 86.44 112 THR A CA 1
ATOM 912 C C . THR A 1 112 ? 4.978 9.854 7.203 1.00 86.44 112 THR A C 1
ATOM 914 O O . THR A 1 112 ? 5.925 10.489 6.732 1.00 86.44 112 THR A O 1
ATOM 917 N N . LEU A 1 113 ? 3.726 10.031 6.766 1.00 86.00 113 LEU A N 1
ATOM 918 C CA . LEU A 1 113 ? 3.362 10.984 5.714 1.00 86.00 113 LEU A CA 1
ATOM 919 C C . LEU A 1 113 ? 3.731 12.425 6.103 1.00 86.00 113 LEU A C 1
ATOM 921 O O . LEU A 1 113 ? 4.260 13.171 5.276 1.00 86.00 113 LEU A O 1
ATOM 925 N N . GLN A 1 114 ? 3.485 12.829 7.352 1.00 84.75 114 GLN A N 1
ATOM 926 C CA . GLN A 1 114 ? 3.840 14.163 7.838 1.00 84.75 114 GLN A CA 1
ATOM 927 C C . GLN A 1 114 ? 5.352 14.397 7.848 1.00 84.75 114 GLN A C 1
ATOM 929 O O . GLN A 1 114 ? 5.802 15.481 7.467 1.00 84.75 114 GLN A O 1
ATOM 934 N N . ILE A 1 115 ? 6.135 13.399 8.264 1.00 85.06 115 ILE A N 1
ATOM 935 C CA . ILE A 1 115 ? 7.600 13.460 8.233 1.00 85.06 115 ILE A CA 1
ATOM 936 C C . ILE A 1 115 ? 8.072 13.606 6.785 1.00 85.06 115 ILE A C 1
ATOM 938 O O . ILE A 1 115 ? 8.790 14.555 6.475 1.00 85.06 115 ILE A O 1
ATOM 942 N N . GLN A 1 116 ? 7.599 12.749 5.874 1.00 79.75 116 GLN A N 1
ATOM 943 C CA . GLN A 1 116 ? 7.972 12.825 4.458 1.00 79.75 116 GLN A CA 1
ATOM 944 C C . GLN A 1 116 ? 7.584 14.167 3.818 1.00 79.75 116 GLN A C 1
ATOM 946 O O . GLN A 1 116 ? 8.350 14.710 3.021 1.00 79.75 116 GLN A O 1
ATOM 951 N N . TYR A 1 117 ? 6.431 14.740 4.176 1.00 81.62 117 TYR A N 1
ATOM 952 C CA . TYR A 1 117 ? 6.019 16.065 3.709 1.00 81.62 117 TYR A CA 1
ATOM 953 C C . TYR A 1 117 ? 6.988 17.169 4.159 1.00 81.62 117 TYR A C 1
ATOM 955 O O . TYR A 1 117 ? 7.360 18.017 3.346 1.00 81.62 117 TYR A O 1
ATOM 963 N N . LYS A 1 118 ? 7.419 17.145 5.429 1.00 81.06 118 LYS A N 1
ATOM 964 C CA . LYS A 1 118 ? 8.361 18.127 5.989 1.00 81.06 118 LYS A CA 1
ATOM 965 C C . LYS A 1 118 ? 9.768 17.983 5.408 1.00 81.06 118 LYS A C 1
ATOM 967 O O . LYS A 1 118 ? 10.404 18.993 5.139 1.00 81.06 118 LYS A O 1
ATOM 972 N N . THR A 1 119 ? 10.242 16.755 5.208 1.00 78.69 119 THR A N 1
ATOM 973 C CA . THR A 1 119 ? 11.611 16.486 4.742 1.00 78.69 119 THR A CA 1
ATOM 974 C C . THR A 1 119 ? 11.790 16.733 3.244 1.00 78.69 119 THR A C 1
ATOM 976 O O . THR A 1 119 ? 12.817 17.265 2.843 1.00 78.69 119 THR A O 1
ATOM 979 N N . ASN A 1 120 ? 10.812 16.370 2.405 1.00 67.31 120 ASN A N 1
ATOM 980 C CA . ASN A 1 120 ? 10.965 16.414 0.943 1.00 67.31 120 ASN A CA 1
ATOM 981 C C . ASN A 1 120 ? 10.384 17.674 0.269 1.00 67.31 120 ASN A C 1
ATOM 983 O O . ASN A 1 120 ? 10.298 17.695 -0.960 1.00 67.31 120 ASN A O 1
ATOM 987 N N . GLU A 1 121 ? 9.899 18.670 1.031 1.00 62.09 121 GLU A N 1
ATOM 988 C CA . GLU A 1 121 ? 9.134 19.842 0.533 1.00 62.09 121 GLU A CA 1
ATOM 989 C C . GLU A 1 121 ? 8.079 19.478 -0.535 1.00 62.09 121 GLU A C 1
ATOM 991 O O . GLU A 1 121 ? 7.718 20.249 -1.434 1.00 62.09 121 GLU A O 1
ATOM 996 N N . ASN A 1 122 ? 7.571 18.247 -0.465 1.00 63.59 122 ASN A N 1
ATOM 997 C CA . ASN A 1 122 ? 6.783 17.669 -1.533 1.00 63.59 122 ASN A CA 1
ATOM 998 C C . ASN A 1 122 ? 5.345 18.138 -1.378 1.00 63.59 122 ASN A C 1
ATOM 1000 O O . ASN A 1 122 ? 4.542 17.514 -0.687 1.00 63.59 122 ASN A O 1
ATOM 1004 N N . LYS A 1 123 ? 4.990 19.219 -2.078 1.00 66.75 123 LYS A N 1
ATOM 1005 C CA . LYS A 1 123 ? 3.622 19.770 -2.106 1.00 66.75 123 LYS A CA 1
ATOM 1006 C C . LYS A 1 123 ? 2.552 18.715 -2.442 1.00 66.75 123 LYS A C 1
ATOM 1008 O O . LYS A 1 123 ? 1.399 18.875 -2.057 1.00 66.75 123 LYS A O 1
ATOM 1013 N N . HIS A 1 124 ? 2.940 17.625 -3.111 1.00 68.75 124 HIS A N 1
ATOM 1014 C CA . HIS A 1 124 ? 2.085 16.488 -3.472 1.00 68.75 124 HIS A CA 1
ATOM 1015 C C . HIS A 1 124 ? 1.746 15.526 -2.321 1.00 68.75 124 HIS A C 1
ATOM 1017 O O . HIS A 1 124 ? 0.886 14.669 -2.505 1.00 68.75 124 HIS A O 1
ATOM 1023 N N . LEU A 1 125 ? 2.405 15.645 -1.165 1.00 71.38 125 LEU A N 1
ATOM 1024 C CA . LEU A 1 125 ? 2.142 14.851 0.042 1.00 71.38 125 LEU A CA 1
ATOM 1025 C C . LEU A 1 125 ? 1.375 15.642 1.108 1.00 71.38 125 LEU A C 1
ATOM 1027 O O . LEU A 1 125 ? 1.236 15.176 2.234 1.00 71.38 125 LEU A O 1
ATOM 1031 N N . ARG A 1 126 ? 0.877 16.838 0.771 1.00 77.88 126 ARG A N 1
ATOM 1032 C CA . ARG A 1 126 ? 0.110 17.672 1.698 1.00 77.88 126 ARG A CA 1
ATOM 1033 C C . ARG A 1 126 ? -1.138 16.909 2.172 1.00 77.88 126 ARG A C 1
ATOM 1035 O O . ARG A 1 126 ? -1.994 16.636 1.331 1.00 77.88 126 ARG A O 1
ATOM 1042 N N . PRO A 1 127 ? -1.288 16.634 3.481 1.00 77.06 127 PRO A N 1
ATOM 1043 C CA . PRO A 1 127 ? -2.502 16.026 4.007 1.00 77.06 127 PRO A CA 1
ATOM 1044 C C . PRO A 1 127 ? -3.728 16.884 3.683 1.00 77.06 127 PRO A C 1
ATOM 1046 O O . PRO A 1 127 ? -3.706 18.108 3.857 1.00 77.06 127 PRO A O 1
ATOM 1049 N N . ASP A 1 128 ? -4.788 16.247 3.200 1.00 80.62 128 ASP A N 1
ATOM 1050 C CA . ASP A 1 128 ? -6.067 16.886 2.917 1.00 80.62 128 ASP A CA 1
ATOM 1051 C C . ASP A 1 128 ? -7.094 16.573 4.015 1.00 80.62 128 ASP A C 1
ATOM 1053 O O . ASP A 1 128 ? -6.868 15.753 4.906 1.00 80.62 128 ASP A O 1
ATOM 1057 N N . ARG A 1 129 ? -8.256 17.237 3.959 1.00 80.94 129 ARG A N 1
ATOM 1058 C CA . ARG A 1 129 ? -9.354 17.004 4.912 1.00 80.94 129 ARG A CA 1
ATOM 1059 C C . ARG A 1 129 ? -9.818 15.541 4.922 1.00 80.94 129 ARG A C 1
ATOM 1061 O O . ARG A 1 129 ? -10.334 15.084 5.937 1.00 80.94 129 ARG A O 1
ATOM 1068 N N . TYR A 1 130 ? -9.665 14.831 3.807 1.00 82.25 130 TYR A N 1
ATOM 1069 C CA . TYR A 1 130 ? -10.136 13.459 3.671 1.00 82.25 130 TYR A CA 1
ATOM 1070 C C . TYR A 1 130 ? -9.328 12.495 4.544 1.00 82.25 130 TYR A C 1
ATOM 1072 O O . TYR A 1 130 ? -9.915 11.677 5.247 1.00 82.25 130 TYR A O 1
ATOM 1080 N N . ILE A 1 131 ? -8.003 12.648 4.584 1.00 81.44 131 ILE A N 1
ATOM 1081 C CA . ILE A 1 131 ? -7.127 11.844 5.448 1.00 81.44 131 ILE A CA 1
ATOM 1082 C C . ILE A 1 131 ? -7.463 12.019 6.933 1.00 81.44 131 ILE A C 1
ATOM 1084 O O . ILE A 1 131 ? -7.507 11.036 7.667 1.00 81.44 131 ILE A O 1
ATOM 1088 N N . PHE A 1 132 ? -7.761 13.246 7.369 1.00 81.75 132 PHE A N 1
ATOM 1089 C CA . PHE A 1 132 ? -8.203 13.489 8.747 1.00 81.75 132 PHE A CA 1
ATOM 1090 C C . PHE A 1 132 ? -9.544 12.817 9.060 1.00 81.75 132 PHE A C 1
ATOM 1092 O O . PHE A 1 132 ? -9.740 12.363 10.180 1.00 81.75 132 PHE A O 1
ATOM 1099 N N . GLY A 1 133 ? -10.449 12.714 8.082 1.00 84.62 133 GLY A N 1
ATOM 1100 C CA . GLY A 1 133 ? -11.692 11.957 8.241 1.00 84.62 133 GLY A CA 1
ATOM 1101 C C . GLY A 1 133 ? -11.433 10.477 8.524 1.00 84.62 133 GLY A C 1
ATOM 1102 O O . GLY A 1 133 ? -12.041 9.920 9.426 1.00 84.62 133 GLY A O 1
ATOM 1103 N N . ILE A 1 134 ? -10.465 9.867 7.831 1.00 84.44 134 ILE A N 1
ATOM 1104 C CA . ILE A 1 134 ? -10.106 8.454 8.041 1.00 84.44 134 ILE A CA 1
ATOM 1105 C C . ILE A 1 134 ? -9.604 8.203 9.468 1.00 84.44 134 ILE A C 1
ATOM 1107 O O . ILE A 1 134 ? -9.966 7.188 10.042 1.00 84.44 134 ILE A O 1
ATOM 1111 N N . LEU A 1 135 ? -8.813 9.121 10.035 1.00 82.06 135 LEU A N 1
ATOM 1112 C CA . LEU A 1 135 ? -8.320 9.031 11.419 1.00 82.06 135 LEU A CA 1
ATOM 1113 C C . LEU A 1 135 ? -9.424 9.186 12.472 1.00 82.06 135 LEU A C 1
ATOM 1115 O O . LEU A 1 135 ? -9.328 8.632 13.559 1.00 82.06 135 LEU A O 1
ATOM 1119 N N . ILE A 1 136 ? -10.450 9.986 12.179 1.00 82.06 136 ILE A N 1
ATOM 1120 C CA . ILE A 1 136 ? -11.588 10.177 13.089 1.00 82.06 136 ILE A CA 1
ATOM 1121 C C . ILE A 1 136 ? -12.537 8.973 13.018 1.00 82.06 136 ILE A C 1
ATOM 1123 O O . ILE A 1 136 ? -13.133 8.599 14.025 1.00 82.06 136 ILE A O 1
ATOM 1127 N N . ASP A 1 137 ? -12.664 8.375 11.833 1.00 74.69 137 ASP A N 1
ATOM 1128 C CA . ASP A 1 137 ? -13.564 7.258 11.546 1.00 74.69 137 ASP A CA 1
ATOM 1129 C C . ASP A 1 137 ? -12.907 5.868 11.750 1.00 74.69 137 ASP A C 1
ATOM 1131 O O . ASP A 1 137 ? -13.496 4.858 11.342 1.00 74.69 137 ASP A O 1
ATOM 1135 N N . SER A 1 138 ? -11.677 5.796 12.282 1.00 67.50 138 SER A N 1
ATOM 1136 C CA . SER A 1 138 ? -10.900 4.553 12.481 1.00 67.50 138 SER A CA 1
ATOM 1137 C C . SER A 1 138 ? -11.017 3.938 13.866 1.00 67.50 138 SER A C 1
ATOM 1139 O O . SER A 1 138 ? -11.133 4.707 14.843 1.00 67.50 138 SER A O 1
#

Radius of gyration: 15.83 Å; chains: 1; bounding box: 44×32×43 Å

Sequence (138 aa):
VAWTKTKDQIVAAEMSQKVLDRMVDLSHRDDSYRNLRPDAKAYDKVILAWSRSRHPSAPERIQNLLSEMERQNDAGDHKMKPILARYTNLMLAWQRSGRKESADEIQQVFDTLQIQYKTNENKHLRPDRYIFGILIDS

Organism: NCBI:txid44447

Foldseek 3Di:
DVVVVLVVLLVQLVVLVVQLVVLCVVVVPDVVSVVSNDFLVSLLVSLQSLLRNLALCSLVVLVVSLVVLVVVVVVVPVRSDDAQSSLVSSLSNLLSVPDPCSLVVLVVSVVVLVVCCVPVVPPRSDDDPVSVVSNVSD

pLDDT: mean 81.98, std 9.0, range [48.12, 91.88]